Protein AF-A0A847XFZ1-F1 (afdb_monomer_lite)

Sequence (72 aa):
GFISVNLGFFNLLPLPALDGSRIVFLFIEIIRGKAIDPEKEGFIHFIGFVLLILLMITVTYSDVIRFNIFRR

Foldseek 3Di:
DVVVVVVVVVLLDCAQPGPNVVVVQVVVCVVVVHDDPPVVVVVVSVVRVVVVVVVVVVVVVVVVVVVVVVVD

Radius of gyration: 17.42 Å; chains: 1; bounding box: 36×21×52 Å

Secondary structure (DSSP, 8-state):
-HHHHHHHHHHTS--TTSHHHHHHHHHHHHHHTSPPPHHHHHHHHHHHHHHHHHHHHHHHHHHHHHHHHHT-

Structure (mmCIF, N/CA/C/O backbone):
data_AF-A0A847XFZ1-F1
#
_entry.id   AF-A0A847XFZ1-F1
#
loop_
_atom_site.group_PDB
_atom_site.id
_atom_site.type_symbol
_atom_site.label_atom_id
_atom_site.label_alt_id
_atom_site.label_comp_id
_atom_site.label_asym_id
_atom_site.label_entity_id
_atom_site.label_seq_id
_atom_site.pdbx_PDB_ins_code
_atom_site.Cartn_x
_atom_site.Cartn_y
_atom_site.Cartn_z
_atom_site.occupancy
_atom_site.B_iso_or_equiv
_atom_site.auth_seq_id
_atom_site.auth_comp_id
_atom_site.auth_asym_id
_atom_site.auth_atom_id
_atom_site.pdbx_PDB_model_num
ATOM 1 N N . GLY A 1 1 ? 19.645 5.187 9.932 1.00 67.38 1 GLY A N 1
ATOM 2 C CA . GLY A 1 1 ? 19.014 6.518 10.009 1.00 67.38 1 GLY A CA 1
ATOM 3 C C . GLY A 1 1 ? 18.055 6.720 8.855 1.00 67.38 1 GLY A C 1
ATOM 4 O O . GLY A 1 1 ? 16.923 6.276 8.948 1.00 67.38 1 GLY A O 1
ATOM 5 N N . PHE A 1 2 ? 18.523 7.304 7.750 1.00 75.12 2 PHE A N 1
ATOM 6 C CA . PHE A 1 2 ? 17.693 7.658 6.585 1.00 75.12 2 PHE A CA 1
ATOM 7 C C . PHE A 1 2 ? 16.914 6.494 5.955 1.00 75.12 2 PHE A C 1
ATOM 9 O O . PHE A 1 2 ? 15.732 6.638 5.666 1.00 75.12 2 PHE A O 1
ATOM 16 N N . ILE A 1 3 ? 17.546 5.327 5.793 1.00 79.88 3 ILE A N 1
ATOM 17 C CA . ILE A 1 3 ? 16.901 4.146 5.193 1.00 79.88 3 ILE A CA 1
ATOM 18 C C . ILE A 1 3 ? 15.739 3.650 6.066 1.00 79.88 3 ILE A C 1
ATOM 20 O O . ILE A 1 3 ? 14.663 3.368 5.551 1.00 79.88 3 ILE A O 1
ATOM 24 N N . SER A 1 4 ? 15.925 3.617 7.390 1.00 83.44 4 SER A N 1
ATOM 25 C CA . SER A 1 4 ? 14.902 3.192 8.355 1.00 83.44 4 SER A CA 1
ATOM 26 C C . SER A 1 4 ? 13.695 4.132 8.383 1.00 83.44 4 SER A C 1
ATOM 28 O O . SER A 1 4 ? 12.570 3.663 8.493 1.00 83.44 4 SER A O 1
ATOM 30 N N . VAL A 1 5 ? 13.918 5.444 8.250 1.00 85.88 5 VAL A N 1
ATOM 31 C CA . VAL A 1 5 ? 12.833 6.439 8.186 1.00 85.88 5 VAL A CA 1
ATOM 32 C C . VAL A 1 5 ? 12.033 6.286 6.895 1.00 85.88 5 VAL A C 1
ATOM 34 O O . VAL A 1 5 ? 10.809 6.297 6.940 1.00 85.88 5 VAL A O 1
ATOM 37 N N . ASN A 1 6 ? 12.705 6.077 5.760 1.00 87.69 6 ASN A N 1
ATOM 38 C CA . ASN A 1 6 ? 12.024 5.890 4.481 1.00 87.69 6 ASN A CA 1
ATOM 39 C C . ASN A 1 6 ? 11.208 4.587 4.471 1.00 87.69 6 ASN A C 1
ATOM 41 O O . ASN A 1 6 ? 10.035 4.598 4.116 1.00 87.69 6 ASN A O 1
ATOM 45 N N . LEU A 1 7 ? 11.792 3.478 4.938 1.00 82.38 7 LEU A N 1
ATOM 46 C CA . LEU A 1 7 ? 11.085 2.201 5.093 1.00 82.38 7 LEU A CA 1
ATOM 47 C C . LEU A 1 7 ? 9.907 2.300 6.065 1.00 82.38 7 LEU A C 1
ATOM 49 O O . LEU A 1 7 ? 8.835 1.785 5.768 1.00 82.38 7 LEU A O 1
ATOM 53 N N . GLY A 1 8 ? 10.084 2.990 7.195 1.00 83.06 8 GLY A N 1
ATOM 54 C CA . GLY A 1 8 ? 8.998 3.264 8.134 1.00 83.06 8 GLY A CA 1
ATOM 55 C C . GLY A 1 8 ? 7.869 4.064 7.485 1.00 83.06 8 GLY A C 1
ATOM 56 O O . GLY A 1 8 ? 6.707 3.707 7.634 1.00 83.06 8 GLY A O 1
ATOM 57 N N . PHE A 1 9 ? 8.198 5.092 6.701 1.00 85.25 9 PHE A N 1
ATOM 58 C CA . PHE A 1 9 ? 7.214 5.897 5.977 1.00 85.25 9 PHE A CA 1
ATOM 59 C C . PHE A 1 9 ? 6.426 5.076 4.947 1.00 85.25 9 PHE A C 1
ATOM 61 O O . PHE A 1 9 ? 5.200 5.147 4.929 1.00 85.25 9 PHE A O 1
ATOM 68 N N . PHE A 1 10 ? 7.102 4.252 4.137 1.00 84.12 10 PHE A N 1
ATOM 69 C CA . PHE A 1 10 ? 6.430 3.364 3.183 1.00 84.12 10 PHE A CA 1
ATOM 70 C C . PHE A 1 10 ? 5.552 2.320 3.882 1.00 84.12 10 PHE A C 1
ATOM 72 O O . PHE A 1 10 ? 4.429 2.102 3.441 1.00 84.12 10 PHE A O 1
ATOM 79 N N . ASN A 1 11 ? 6.010 1.726 4.990 1.00 83.06 11 ASN A N 1
ATOM 80 C CA . ASN A 1 11 ? 5.221 0.751 5.748 1.00 83.06 11 ASN A CA 1
ATOM 81 C C . ASN A 1 11 ? 3.977 1.352 6.399 1.00 83.06 11 ASN A C 1
ATOM 83 O O . ASN A 1 11 ? 3.010 0.630 6.589 1.00 83.06 11 ASN A O 1
ATOM 87 N N . LEU A 1 12 ? 3.971 2.646 6.724 1.00 81.56 12 LEU A N 1
ATOM 88 C CA . LEU A 1 12 ? 2.800 3.334 7.276 1.00 81.56 12 LEU A CA 1
ATOM 89 C C . LEU A 1 12 ? 1.737 3.670 6.223 1.00 81.56 12 LEU A C 1
ATOM 91 O O . LEU A 1 12 ? 0.637 4.091 6.586 1.00 81.56 12 LEU A O 1
ATOM 95 N N . LEU A 1 13 ? 2.035 3.501 4.931 1.00 83.50 13 LEU A N 1
ATOM 96 C CA . LEU A 1 13 ? 1.044 3.722 3.889 1.00 83.50 13 LEU A CA 1
ATOM 97 C C . LEU A 1 13 ? -0.107 2.715 4.030 1.00 83.50 13 LEU A C 1
ATOM 99 O O . LEU A 1 1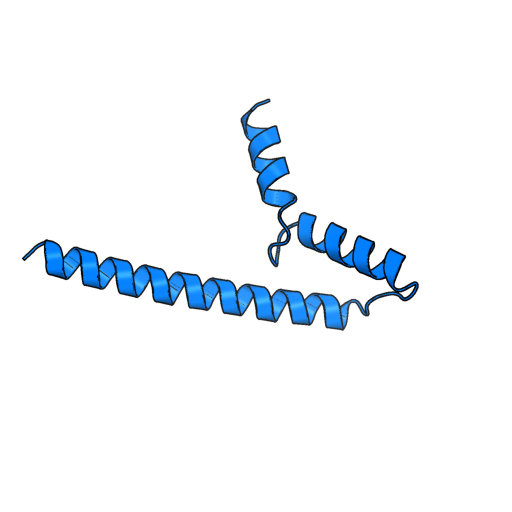3 ? 0.123 1.549 4.360 1.00 83.50 13 LEU A O 1
ATOM 103 N N . PRO A 1 14 ? -1.348 3.129 3.725 1.00 75.94 14 PRO A N 1
ATOM 104 C CA . PRO A 1 14 ? -2.523 2.267 3.779 1.00 75.94 14 PRO A CA 1
ATOM 105 C C . PRO A 1 14 ? -2.577 1.329 2.565 1.00 75.94 14 PRO A C 1
ATOM 107 O O . PRO A 1 14 ? -3.567 1.286 1.836 1.00 75.94 14 PRO A O 1
ATOM 110 N N . LEU A 1 15 ? -1.487 0.607 2.306 1.00 80.56 15 LEU A N 1
ATOM 111 C CA . LEU A 1 15 ? -1.404 -0.366 1.231 1.00 80.56 15 LEU A CA 1
ATOM 112 C C . LEU A 1 15 ? -1.695 -1.768 1.774 1.00 80.56 15 LEU A C 1
ATOM 114 O O . LEU A 1 15 ? -1.172 -2.151 2.823 1.00 80.56 15 LEU A O 1
ATOM 118 N N . PRO A 1 16 ? -2.507 -2.559 1.056 1.00 71.44 16 PRO A N 1
ATOM 119 C CA . PRO A 1 16 ? -2.691 -3.966 1.357 1.00 71.44 16 PRO A CA 1
ATOM 120 C C . PRO A 1 16 ? -1.340 -4.688 1.477 1.00 71.44 16 PRO A C 1
ATOM 122 O O . PRO A 1 16 ? -0.502 -4.531 0.595 1.00 71.44 16 PRO A O 1
ATOM 125 N N . ALA A 1 17 ? -1.160 -5.488 2.535 1.00 70.44 17 ALA A N 1
ATOM 126 C CA . ALA A 1 17 ? 0.073 -6.213 2.885 1.00 70.44 17 ALA A CA 1
ATOM 127 C C . ALA A 1 17 ? 1.196 -5.411 3.586 1.00 70.44 17 ALA A C 1
ATOM 129 O O . ALA A 1 17 ? 2.235 -6.001 3.877 1.00 70.44 17 ALA A O 1
ATOM 130 N N . LEU A 1 18 ? 0.999 -4.124 3.910 1.00 77.75 18 LEU A N 1
ATOM 131 C CA . LEU A 1 18 ? 1.925 -3.342 4.749 1.00 77.75 18 LEU A CA 1
ATOM 132 C C . LEU A 1 18 ? 1.396 -3.162 6.178 1.00 77.75 18 LEU A C 1
ATOM 134 O O . LEU A 1 18 ? 0.190 -3.105 6.391 1.00 77.75 18 LEU A O 1
ATOM 138 N N . ASP A 1 19 ? 2.291 -2.994 7.157 1.00 80.56 19 ASP A N 1
ATOM 139 C CA . ASP A 1 19 ? 1.920 -2.844 8.578 1.00 80.56 19 ASP A CA 1
ATOM 140 C C . ASP A 1 19 ? 0.981 -1.646 8.847 1.00 80.56 19 ASP A C 1
ATOM 142 O O . ASP A 1 19 ? 0.159 -1.666 9.765 1.00 80.56 19 ASP A O 1
ATOM 146 N N . GLY A 1 20 ? 1.059 -0.600 8.025 1.00 78.31 20 GLY A N 1
ATOM 147 C CA . GLY A 1 20 ? 0.261 0.621 8.118 1.00 78.31 20 GLY A CA 1
ATOM 148 C C . GLY A 1 20 ? -1.213 0.440 7.778 1.00 78.31 20 GLY A C 1
ATOM 149 O O . GLY A 1 20 ? -2.052 1.182 8.293 1.00 78.31 20 GLY A O 1
ATOM 150 N N . SER A 1 21 ? -1.579 -0.575 6.991 1.00 79.88 21 SER A N 1
ATOM 151 C CA . SER A 1 21 ? -2.992 -0.864 6.731 1.00 79.88 21 SER A CA 1
ATOM 152 C C . SER A 1 21 ? -3.724 -1.275 8.001 1.00 79.88 21 SER A C 1
ATOM 154 O O . SER A 1 21 ? -4.860 -0.861 8.227 1.00 79.88 21 SER A O 1
ATOM 156 N N . ARG A 1 22 ? -3.045 -2.028 8.870 1.00 78.94 22 ARG A N 1
ATOM 157 C CA . ARG A 1 22 ? -3.576 -2.486 10.151 1.00 78.94 22 ARG A CA 1
ATOM 158 C C . ARG A 1 22 ? -3.844 -1.319 11.094 1.00 78.94 22 ARG A C 1
ATOM 160 O O . ARG A 1 22 ? -4.830 -1.334 11.822 1.00 78.94 22 ARG A O 1
ATOM 167 N N . ILE A 1 23 ? -3.014 -0.275 11.036 1.00 81.75 23 ILE A N 1
ATOM 168 C CA . ILE A 1 23 ? -3.227 0.968 11.791 1.00 81.75 23 ILE A CA 1
ATOM 169 C C . ILE A 1 23 ? -4.504 1.665 11.320 1.00 81.75 23 ILE A C 1
ATOM 171 O O . ILE A 1 23 ? -5.288 2.120 12.150 1.00 81.75 23 ILE A O 1
ATOM 175 N N . VAL A 1 24 ? -4.755 1.714 10.009 1.00 82.44 24 VAL A N 1
ATOM 176 C CA . VAL A 1 24 ? -5.992 2.293 9.464 1.00 82.44 24 VAL A CA 1
ATOM 177 C C . VAL A 1 24 ? -7.217 1.468 9.850 1.00 82.44 24 VAL A C 1
ATOM 179 O O . VAL A 1 24 ? -8.221 2.044 10.266 1.00 82.44 24 VAL A O 1
ATOM 182 N N . PHE A 1 25 ? -7.139 0.137 9.788 1.00 79.94 25 PHE A N 1
ATOM 183 C CA . PHE A 1 25 ? -8.222 -0.733 10.255 1.00 79.94 25 PHE A CA 1
ATOM 184 C C . PHE A 1 25 ? -8.498 -0.564 11.747 1.0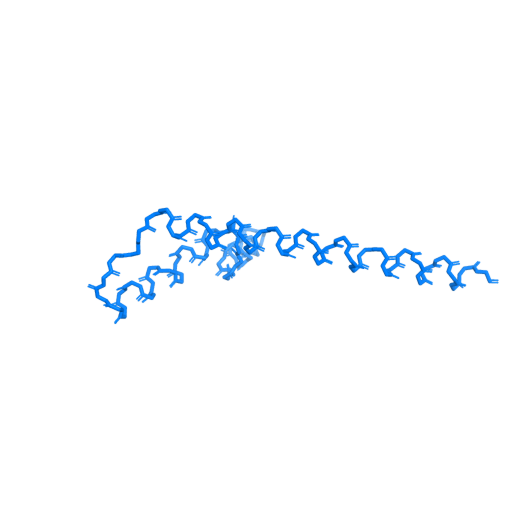0 79.94 25 PHE A C 1
ATOM 186 O O . PHE A 1 25 ? -9.659 -0.440 12.128 1.00 79.94 25 PHE A O 1
ATOM 193 N N . LEU A 1 26 ? -7.455 -0.459 12.572 1.00 80.69 26 LEU A N 1
ATOM 194 C CA . LEU A 1 26 ? -7.587 -0.180 13.999 1.00 80.69 26 LEU A CA 1
ATOM 195 C C . LEU A 1 26 ? -8.224 1.195 14.249 1.00 80.69 26 LEU A C 1
ATOM 197 O O . LEU A 1 26 ? -9.080 1.333 15.118 1.00 80.69 26 LEU A O 1
ATOM 201 N N . PH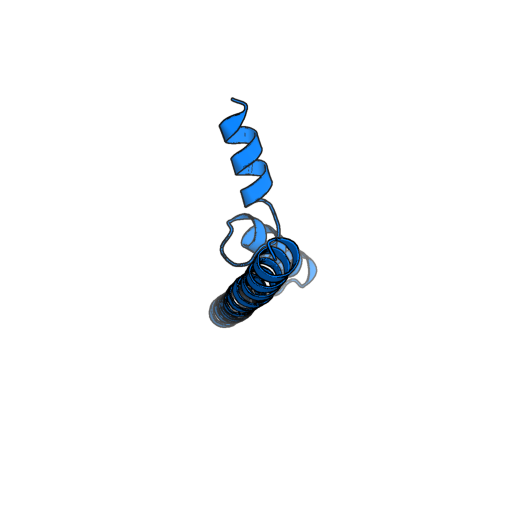E A 1 27 ? -7.865 2.211 13.462 1.00 83.06 27 PHE A N 1
ATOM 202 C CA . PHE A 1 27 ? -8.492 3.533 13.534 1.00 83.06 27 PHE A CA 1
ATOM 203 C C . PHE A 1 27 ? -9.986 3.467 13.191 1.00 83.06 27 PHE A C 1
ATOM 205 O O . PHE A 1 27 ? -10.818 4.048 13.889 1.00 83.06 27 PHE A O 1
ATOM 212 N N . ILE A 1 28 ? -10.338 2.716 12.144 1.00 81.56 28 ILE A N 1
ATOM 213 C CA . ILE A 1 28 ? -11.729 2.454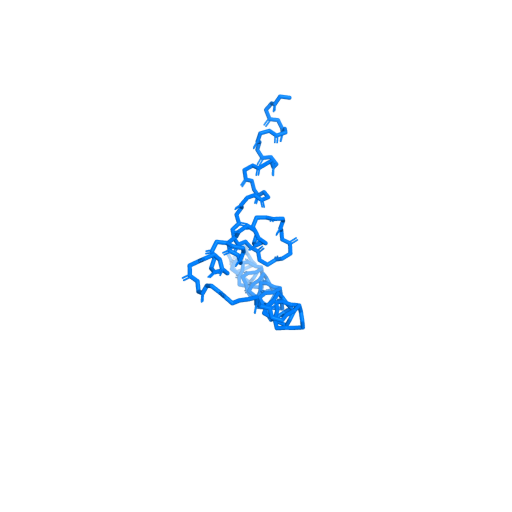 11.757 1.00 81.56 28 ILE A CA 1
ATOM 214 C C . ILE A 1 28 ? -12.458 1.680 12.860 1.00 81.56 28 ILE A C 1
ATOM 216 O O . ILE A 1 28 ? -13.613 1.980 13.148 1.00 81.56 28 ILE A O 1
ATOM 220 N N . GLU A 1 29 ? -11.806 0.714 13.499 1.00 84.88 29 GLU A N 1
ATOM 221 C CA . GLU A 1 29 ? -12.362 -0.065 14.602 1.00 84.88 29 GLU A CA 1
ATOM 222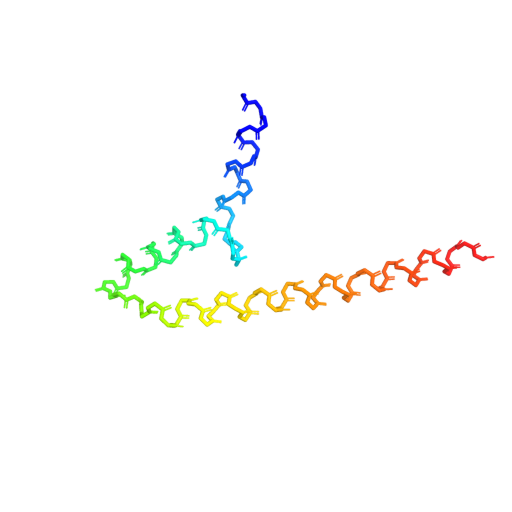 C C . GLU A 1 29 ? -12.659 0.804 15.828 1.00 84.88 29 GLU A C 1
ATOM 224 O O . GLU A 1 29 ? -13.754 0.704 16.380 1.00 84.88 29 GLU A O 1
ATOM 229 N N . ILE A 1 30 ? -11.745 1.712 16.192 1.00 83.88 30 ILE A N 1
ATOM 230 C CA . ILE A 1 30 ? -11.936 2.689 17.275 1.00 83.88 30 ILE A CA 1
ATOM 231 C C . ILE A 1 30 ? -13.114 3.619 16.961 1.00 83.88 30 ILE A C 1
ATOM 233 O O . ILE A 1 30 ? -13.965 3.840 17.819 1.00 83.88 30 ILE A O 1
ATOM 237 N N . ILE A 1 31 ? -13.206 4.126 15.726 1.00 86.06 31 ILE A N 1
ATOM 238 C CA . ILE A 1 31 ? -14.310 5.002 15.297 1.00 86.06 31 ILE A CA 1
ATOM 239 C C . ILE A 1 31 ? -15.647 4.247 15.275 1.00 86.06 31 ILE A C 1
ATOM 241 O O . ILE A 1 31 ? -16.683 4.796 15.646 1.00 86.06 31 ILE A O 1
ATOM 245 N N . ARG A 1 32 ? -15.648 2.986 14.834 1.00 83.56 32 ARG A N 1
ATOM 246 C CA . ARG A 1 32 ? -16.858 2.164 14.682 1.00 83.56 32 ARG A CA 1
ATOM 247 C C . ARG A 1 32 ? -17.274 1.466 15.982 1.00 83.56 32 ARG A C 1
ATOM 249 O O . ARG A 1 32 ? -18.388 0.949 16.057 1.00 83.56 32 ARG A O 1
ATOM 256 N N . GLY A 1 33 ? -16.388 1.407 16.977 1.00 80.81 33 GLY A N 1
ATOM 257 C CA . GLY A 1 33 ? -16.597 0.753 18.271 1.00 80.81 33 GLY A CA 1
ATOM 258 C C . GLY A 1 33 ? -16.838 -0.761 18.193 1.00 80.81 33 GLY A C 1
ATOM 259 O O . GLY A 1 33 ? -17.333 -1.350 19.151 1.00 80.81 33 GLY A O 1
ATOM 260 N N . LYS A 1 34 ? -16.554 -1.397 17.047 1.00 75.94 34 LYS A N 1
ATOM 261 C CA . LYS A 1 34 ? -16.799 -2.826 16.797 1.00 75.94 34 LYS A CA 1
ATOM 262 C C . LYS A 1 34 ? -15.645 -3.447 16.028 1.00 75.94 34 LYS A C 1
ATOM 264 O O . LYS A 1 34 ? -15.398 -3.031 14.887 1.00 75.94 34 LYS A O 1
ATOM 269 N N . ALA A 1 35 ? -15.070 -4.494 16.623 1.00 74.62 35 ALA A N 1
ATOM 270 C CA . ALA A 1 35 ? -14.021 -5.314 16.034 1.00 74.62 35 ALA A CA 1
ATOM 271 C C . ALA A 1 35 ? -14.360 -5.721 14.599 1.00 74.62 35 ALA A C 1
ATOM 273 O O . ALA A 1 35 ? -15.494 -6.108 14.288 1.00 74.62 35 ALA A O 1
ATOM 274 N N . ILE A 1 36 ? -13.396 -5.557 13.698 1.00 73.56 36 ILE A N 1
ATOM 275 C CA . ILE A 1 36 ? -13.492 -6.123 12.355 1.00 73.56 36 ILE A CA 1
ATOM 276 C C . ILE A 1 36 ? -13.136 -7.605 12.477 1.00 73.56 36 ILE A C 1
ATOM 278 O O . ILE A 1 36 ? -12.121 -7.946 13.073 1.00 73.56 36 ILE A O 1
ATOM 282 N N . ASP A 1 37 ? -13.977 -8.490 11.930 1.00 79.31 37 ASP A N 1
ATOM 283 C CA . ASP A 1 37 ? -13.629 -9.913 11.866 1.00 79.31 37 ASP A CA 1
ATOM 284 C C . ASP A 1 37 ? -12.294 -10.080 11.121 1.00 79.31 37 ASP A C 1
ATOM 286 O O . ASP A 1 37 ? -12.186 -9.596 9.986 1.00 79.31 37 ASP A O 1
ATOM 290 N N . PRO A 1 38 ? -11.320 -10.815 11.685 1.00 76.25 38 PRO A N 1
ATOM 291 C CA . PRO A 1 38 ? -10.029 -11.070 11.044 1.00 76.25 38 PRO A CA 1
ATOM 292 C C . PRO A 1 38 ? -10.162 -11.691 9.645 1.00 76.25 38 PRO A C 1
ATOM 294 O O . PRO A 1 38 ? -9.363 -11.413 8.755 1.00 76.25 38 PRO A O 1
ATOM 297 N N . GLU A 1 39 ? -11.211 -12.489 9.417 1.00 78.94 39 GLU A N 1
ATOM 298 C CA . GLU A 1 39 ? -11.546 -13.034 8.095 1.00 78.94 39 GLU A CA 1
ATOM 299 C C . GLU A 1 39 ? -11.885 -11.941 7.072 1.00 78.94 39 GLU A C 1
ATOM 301 O O . GLU A 1 39 ? -11.464 -12.014 5.918 1.00 78.94 39 GLU A O 1
ATOM 306 N N . LYS A 1 40 ? -12.622 -10.903 7.485 1.00 78.12 40 LYS A N 1
ATOM 307 C CA . LYS A 1 40 ? -13.000 -9.787 6.606 1.00 78.12 40 LYS A CA 1
ATOM 308 C C . LYS A 1 40 ? -11.805 -8.884 6.326 1.00 78.12 40 LYS A C 1
ATOM 310 O O . LYS A 1 40 ? -11.650 -8.432 5.195 1.00 78.12 40 LYS A O 1
ATOM 315 N N . GLU A 1 41 ? -10.953 -8.655 7.324 1.00 80.62 41 GLU A N 1
ATOM 316 C CA . GLU A 1 41 ? -9.689 -7.928 7.156 1.00 80.62 41 GLU A CA 1
ATOM 317 C C . GLU A 1 41 ? -8.776 -8.653 6.153 1.00 80.62 41 GLU A C 1
ATOM 319 O O . GLU A 1 41 ? -8.326 -8.051 5.176 1.00 80.62 41 GLU A O 1
ATOM 324 N N . GLY A 1 42 ? -8.596 -9.968 6.324 1.00 81.25 42 GLY A N 1
ATOM 325 C CA . GLY A 1 42 ? -7.818 -10.808 5.412 1.00 81.25 42 GLY A CA 1
ATOM 326 C C . GLY A 1 42 ? -8.369 -10.820 3.985 1.00 81.25 42 GLY A C 1
ATOM 327 O O . GLY A 1 42 ? -7.604 -10.727 3.025 1.00 81.25 42 GLY A O 1
ATOM 328 N N . PHE A 1 43 ? -9.693 -10.860 3.824 1.00 85.75 43 PHE A N 1
ATOM 329 C CA . PHE A 1 43 ? -10.331 -10.836 2.508 1.00 85.75 43 PHE A CA 1
ATOM 330 C C . PHE A 1 43 ? -10.157 -9.491 1.787 1.00 85.75 43 PHE A C 1
ATOM 332 O O . PHE A 1 43 ? -9.816 -9.467 0.604 1.00 85.75 43 PHE A O 1
ATOM 339 N N . ILE A 1 44 ? -10.324 -8.366 2.494 1.00 83.94 44 ILE A N 1
ATOM 340 C CA . ILE A 1 44 ? -10.077 -7.027 1.932 1.00 83.94 44 ILE A CA 1
ATOM 341 C C . ILE A 1 44 ? -8.603 -6.885 1.543 1.00 83.94 44 ILE A C 1
ATOM 343 O O . ILE A 1 44 ? -8.293 -6.374 0.464 1.00 83.94 44 ILE A O 1
ATOM 347 N N . HIS A 1 45 ? -7.697 -7.388 2.383 1.00 84.94 45 HIS A N 1
ATOM 348 C CA . HIS A 1 45 ? -6.274 -7.424 2.080 1.00 84.94 45 HIS A CA 1
ATOM 349 C C . HIS A 1 45 ? -5.954 -8.223 0.827 1.00 84.94 45 HIS A C 1
ATOM 351 O O . HIS A 1 45 ? -5.225 -7.737 -0.036 1.00 84.94 45 HIS A O 1
ATOM 357 N N . PHE A 1 46 ? -6.528 -9.416 0.707 1.00 88.12 46 PHE A N 1
ATOM 358 C CA . PHE A 1 46 ? -6.340 -10.279 -0.446 1.00 88.12 46 PHE A CA 1
ATOM 359 C C . PHE A 1 46 ? -6.859 -9.629 -1.731 1.00 88.12 46 PHE A C 1
ATOM 361 O O . PHE A 1 46 ? -6.131 -9.571 -2.720 1.00 88.12 46 PHE A O 1
ATOM 368 N N . ILE A 1 47 ? -8.074 -9.067 -1.710 1.00 89.81 47 ILE A N 1
ATOM 369 C CA . ILE A 1 47 ? -8.634 -8.347 -2.862 1.00 89.81 47 ILE A CA 1
ATOM 370 C C . ILE A 1 47 ? -7.734 -7.178 -3.249 1.00 89.81 47 ILE A C 1
ATOM 372 O O . ILE A 1 47 ? -7.376 -7.044 -4.418 1.00 89.81 47 ILE A O 1
ATOM 376 N N . GLY A 1 48 ? -7.353 -6.344 -2.280 1.00 86.62 48 GLY A N 1
ATOM 377 C CA . GLY A 1 48 ? -6.489 -5.196 -2.528 1.00 86.62 48 GLY A CA 1
ATOM 378 C C . GLY A 1 48 ? -5.139 -5.610 -3.116 1.00 86.62 48 GLY A C 1
ATOM 379 O O . GLY A 1 48 ? -4.659 -4.982 -4.055 1.00 86.62 48 GLY A O 1
ATOM 380 N N . PHE A 1 49 ? -4.563 -6.706 -2.623 1.00 88.44 49 PHE A N 1
ATOM 381 C CA . PHE A 1 49 ? -3.313 -7.256 -3.134 1.00 88.44 49 PHE A CA 1
ATOM 382 C C . PHE A 1 49 ? -3.445 -7.773 -4.574 1.00 88.44 49 PHE A C 1
ATOM 384 O O . PHE A 1 49 ? -2.629 -7.434 -5.429 1.00 88.44 49 PHE A O 1
ATOM 391 N N . VAL A 1 50 ? -4.499 -8.534 -4.880 1.00 93.31 50 VAL A N 1
ATOM 392 C CA . VAL A 1 50 ? -4.776 -9.014 -6.246 1.00 93.31 50 VAL A CA 1
ATOM 393 C C . VAL A 1 50 ? -4.980 -7.842 -7.209 1.00 93.31 50 VAL A C 1
ATOM 395 O O . VAL A 1 50 ? -4.461 -7.861 -8.324 1.00 93.31 50 VAL A O 1
ATOM 398 N N . LEU A 1 51 ? -5.689 -6.799 -6.776 1.00 92.44 51 LEU A N 1
ATOM 399 C CA . LEU A 1 51 ? -5.940 -5.603 -7.578 1.00 92.44 51 LEU A CA 1
ATOM 400 C C . LEU A 1 51 ? -4.637 -4.834 -7.850 1.00 92.44 51 LEU A C 1
ATOM 402 O O . LEU A 1 51 ? -4.402 -4.414 -8.982 1.00 92.44 51 LEU A O 1
ATOM 406 N N . LEU A 1 52 ? -3.750 -4.727 -6.854 1.00 91.00 52 LEU A N 1
ATOM 407 C CA . LEU A 1 52 ? -2.409 -4.159 -7.026 1.00 91.00 52 LEU A CA 1
ATOM 408 C C . LEU A 1 52 ? -1.564 -4.957 -8.026 1.00 91.00 52 LEU A C 1
ATOM 410 O O . LEU A 1 52 ? -0.959 -4.357 -8.911 1.00 91.00 52 LEU A O 1
ATOM 414 N N . ILE A 1 53 ? -1.547 -6.290 -7.928 1.00 93.19 53 ILE A N 1
ATOM 415 C CA . ILE A 1 53 ? -0.840 -7.162 -8.881 1.00 93.19 53 ILE A CA 1
ATOM 416 C C . ILE A 1 53 ? -1.384 -6.950 -10.299 1.00 93.19 53 ILE A C 1
ATOM 418 O O . ILE A 1 53 ? -0.614 -6.770 -11.243 1.00 93.19 53 ILE A O 1
ATOM 422 N N . LEU A 1 54 ? -2.710 -6.930 -10.458 1.00 95.25 54 LEU A N 1
ATOM 423 C CA . LEU A 1 54 ? -3.357 -6.731 -11.754 1.00 95.25 54 LEU A CA 1
ATOM 424 C C . LEU A 1 54 ? -3.008 -5.364 -12.355 1.00 95.25 54 LEU A C 1
ATOM 426 O O . LEU A 1 54 ? -2.698 -5.266 -13.545 1.00 95.25 54 LEU A O 1
ATOM 430 N N . LEU A 1 55 ? -3.022 -4.315 -11.531 1.00 93.50 55 LEU A N 1
ATOM 431 C CA . LEU A 1 55 ? -2.615 -2.973 -11.928 1.00 93.50 55 LEU A CA 1
ATOM 432 C C . LEU A 1 55 ? -1.140 -2.950 -12.339 1.00 93.50 55 LEU A C 1
ATOM 434 O O . LEU A 1 55 ? -0.819 -2.422 -13.401 1.00 93.50 55 LEU A O 1
ATOM 438 N N . MET A 1 56 ? -0.257 -3.579 -11.559 1.00 94.00 56 MET A N 1
ATOM 439 C CA . MET A 1 56 ? 1.168 -3.677 -11.871 1.00 94.00 56 MET A CA 1
ATOM 440 C C . MET A 1 56 ? 1.392 -4.344 -13.230 1.00 94.00 56 MET A C 1
ATOM 442 O O . MET A 1 56 ? 2.149 -3.823 -14.044 1.00 94.00 56 MET A O 1
ATOM 446 N N . ILE A 1 57 ? 0.702 -5.453 -13.513 1.00 95.81 57 ILE A N 1
ATOM 447 C CA . ILE A 1 57 ? 0.782 -6.151 -14.804 1.00 95.81 57 ILE A CA 1
ATOM 448 C C . ILE A 1 57 ? 0.265 -5.259 -15.936 1.00 95.81 57 ILE A C 1
ATOM 450 O O . ILE A 1 57 ? 0.921 -5.137 -16.967 1.00 95.81 57 ILE A O 1
ATOM 454 N N . THR A 1 58 ? -0.885 -4.612 -15.744 1.00 95.12 58 THR A N 1
ATOM 455 C CA . THR A 1 58 ? -1.524 -3.767 -16.767 1.00 95.12 58 THR A CA 1
ATOM 456 C C . THR A 1 58 ? -0.651 -2.565 -17.133 1.00 95.12 58 THR A C 1
ATOM 458 O O . THR A 1 58 ? -0.449 -2.276 -18.316 1.00 95.12 58 THR A O 1
ATOM 461 N N . VAL A 1 59 ? -0.101 -1.884 -16.125 1.00 93.75 59 VAL A N 1
ATOM 462 C CA . VAL A 1 59 ? 0.816 -0.751 -16.307 1.00 93.75 59 VAL A CA 1
ATOM 463 C C . VAL A 1 59 ? 2.107 -1.225 -16.966 1.00 93.75 59 VAL A C 1
ATOM 465 O O . VAL A 1 59 ? 2.493 -0.678 -17.991 1.00 93.75 59 VAL A O 1
ATOM 468 N N . THR A 1 60 ? 2.711 -2.305 -16.463 1.00 93.50 60 THR A N 1
ATOM 469 C CA . THR A 1 60 ? 3.951 -2.857 -17.029 1.00 93.50 60 THR A CA 1
ATOM 470 C C . THR A 1 60 ? 3.772 -3.266 -18.492 1.00 93.50 60 THR A C 1
ATOM 472 O O . THR A 1 60 ? 4.618 -2.963 -19.325 1.00 93.50 60 THR A O 1
ATOM 475 N N . TYR A 1 61 ? 2.659 -3.914 -18.844 1.00 93.12 61 TYR A N 1
ATOM 476 C CA . TYR A 1 61 ? 2.347 -4.278 -20.228 1.00 93.12 61 TYR A CA 1
ATOM 477 C C . TYR A 1 61 ? 2.199 -3.044 -21.127 1.00 93.12 61 TYR A C 1
ATOM 479 O O . TYR A 1 61 ? 2.748 -3.005 -22.231 1.00 93.12 61 TYR A O 1
ATOM 487 N N . SER A 1 62 ? 1.507 -2.014 -20.634 1.00 91.88 62 SER A N 1
ATOM 488 C CA . SER A 1 62 ? 1.340 -0.739 -21.339 1.00 91.88 62 SER A CA 1
ATOM 489 C C . SER A 1 62 ? 2.682 -0.036 -21.564 1.00 91.88 62 SER A C 1
ATOM 491 O O . SER A 1 62 ? 2.938 0.469 -22.660 1.00 91.88 62 SER A O 1
ATOM 493 N N . ASP A 1 63 ? 3.557 -0.055 -20.559 1.00 89.69 63 ASP A N 1
ATOM 494 C CA . ASP A 1 63 ? 4.900 0.518 -20.627 1.00 89.69 63 ASP A CA 1
ATOM 495 C C . ASP A 1 63 ? 5.796 -0.254 -21.602 1.00 89.69 63 ASP A C 1
ATOM 497 O O . ASP A 1 63 ? 6.469 0.360 -22.429 1.00 89.69 63 ASP A O 1
ATOM 501 N N . VAL A 1 64 ? 5.755 -1.592 -21.584 1.00 91.62 64 VAL A N 1
ATOM 502 C CA . VAL A 1 64 ? 6.521 -2.453 -22.503 1.00 91.62 64 VAL A CA 1
ATOM 503 C C . VAL A 1 64 ? 6.098 -2.232 -23.956 1.00 91.62 64 VAL A C 1
ATOM 505 O O . VAL A 1 64 ? 6.959 -2.084 -24.827 1.00 91.62 64 VAL A O 1
ATOM 508 N N . ILE A 1 65 ? 4.792 -2.164 -24.237 1.00 89.62 65 ILE A N 1
ATOM 509 C CA . ILE A 1 65 ? 4.294 -1.877 -25.590 1.00 89.62 65 ILE A CA 1
ATOM 510 C C . ILE A 1 65 ? 4.729 -0.484 -26.034 1.00 89.62 65 ILE A C 1
ATOM 512 O O . ILE A 1 65 ? 5.275 -0.334 -27.127 1.00 89.62 65 ILE A O 1
ATOM 516 N N . ARG A 1 66 ? 4.508 0.534 -25.195 1.00 85.00 66 ARG A N 1
ATOM 517 C CA . ARG A 1 66 ? 4.867 1.921 -25.510 1.00 85.00 66 ARG A CA 1
ATOM 518 C C . ARG A 1 66 ? 6.362 2.060 -25.787 1.00 85.00 66 ARG A C 1
ATOM 520 O O . ARG A 1 66 ? 6.740 2.692 -26.770 1.00 85.00 66 ARG A O 1
ATOM 527 N N . PHE A 1 67 ? 7.199 1.450 -24.951 1.00 84.62 67 PHE A N 1
ATOM 528 C CA . PHE A 1 67 ? 8.648 1.463 -25.113 1.00 84.62 67 PHE A CA 1
ATOM 529 C C . PHE A 1 67 ? 9.084 0.785 -26.418 1.00 84.62 67 PHE A C 1
ATOM 531 O O . PHE A 1 67 ? 9.935 1.310 -27.133 1.00 8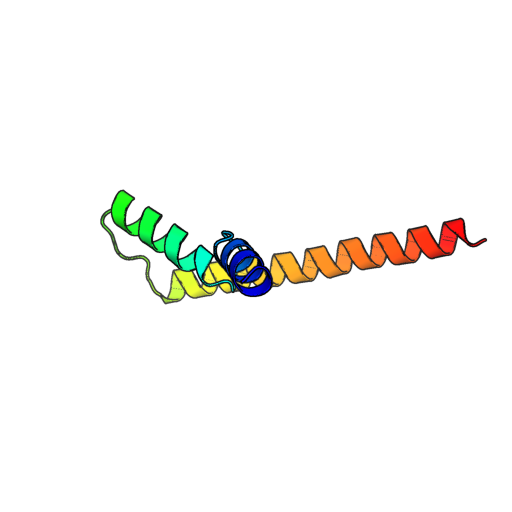4.62 67 PHE A O 1
ATOM 538 N N . ASN A 1 68 ? 8.473 -0.350 -26.770 1.00 76.50 68 ASN A N 1
ATOM 539 C CA . ASN A 1 68 ? 8.786 -1.062 -28.007 1.00 76.50 68 ASN A CA 1
ATOM 540 C C . ASN A 1 68 ? 8.309 -0.315 -29.269 1.00 76.50 68 ASN A C 1
ATOM 542 O O . ASN A 1 68 ? 8.975 -0.384 -30.298 1.00 76.50 68 ASN A O 1
ATOM 546 N N . ILE A 1 69 ? 7.193 0.423 -29.193 1.00 73.31 69 ILE A N 1
ATOM 547 C CA . ILE A 1 69 ? 6.691 1.274 -30.287 1.00 73.31 69 ILE A CA 1
ATOM 548 C C . ILE A 1 69 ? 7.607 2.479 -30.516 1.00 73.31 69 ILE A C 1
ATOM 550 O O . ILE A 1 69 ? 7.924 2.776 -31.658 1.00 73.31 69 ILE A O 1
ATOM 554 N N . PHE A 1 70 ? 8.061 3.155 -29.457 1.00 73.62 70 PHE A N 1
ATOM 555 C CA . PHE A 1 70 ? 8.934 4.333 -29.580 1.00 73.62 70 PHE A CA 1
ATOM 556 C C . PHE A 1 70 ? 10.358 3.992 -30.060 1.00 73.62 70 PHE A C 1
ATOM 558 O O . PHE A 1 70 ? 11.104 4.866 -30.492 1.00 73.62 70 PHE A O 1
ATOM 565 N N . ARG A 1 71 ? 10.761 2.720 -29.952 1.00 62.91 71 ARG A N 1
ATOM 566 C CA . ARG A 1 71 ? 12.085 2.224 -30.352 1.00 62.91 71 ARG A CA 1
ATOM 567 C C . ARG A 1 71 ? 12.151 1.769 -31.826 1.00 62.91 71 ARG A C 1
ATOM 569 O O . ARG A 1 71 ? 13.225 1.354 -32.264 1.00 62.91 71 ARG A O 1
ATOM 576 N N . ARG A 1 72 ? 11.047 1.832 -32.579 1.00 55.28 72 ARG A N 1
ATOM 577 C CA . ARG A 1 72 ? 11.010 1.671 -34.044 1.00 55.28 72 ARG A CA 1
ATOM 578 C C . ARG A 1 72 ? 10.806 3.014 -34.727 1.00 55.28 72 ARG A C 1
ATOM 580 O O . ARG A 1 72 ? 11.389 3.166 -35.820 1.00 55.28 72 ARG A O 1
#

pLDDT: mean 82.9, std 7.72, range [55.28, 95.81]